Protein AF-A0AAD9G3F4-F1 (afdb_monomer_lite)

Foldseek 3Di:
DFDKDKDFDADPPGDTPDIDDIDGNPDQPLNRCVVCLVVQVVVFFADPVRLPPDDPAPCCVVCSRGDEDADEPSNPDDPDRGRHGYDDPPPPPPD

Radius of gyration: 15.41 Å; chains: 1; bounding box: 39×27×46 Å

Secondary structure (DSSP, 8-state):
---EE--EEEETTTEEEEEPPPEETTS-HHHHHHHTHHHHHHHTBPPTTGGGS---STTTTT-TTBPPEE--GGGTT--SSS-EEPPP-------

Organism: NCBI:txid4793

Structure (mmCIF, N/CA/C/O backbone):
data_AF-A0AAD9G3F4-F1
#
_entry.id   AF-A0AAD9G3F4-F1
#
loop_
_atom_site.group_PDB
_atom_site.id
_atom_site.type_symbol
_atom_site.label_atom_id
_atom_site.label_alt_id
_atom_site.label_comp_id
_atom_site.label_asym_id
_atom_site.label_entity_id
_atom_site.label_seq_id
_atom_site.pdbx_PDB_ins_code
_atom_site.Cartn_x
_atom_site.Cartn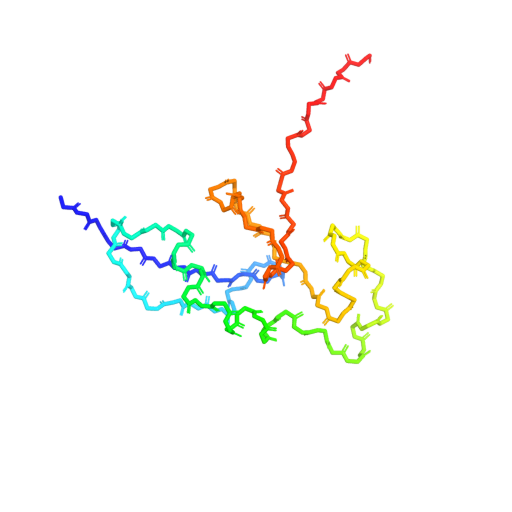_y
_atom_site.Cartn_z
_atom_site.occupancy
_atom_site.B_iso_or_equiv
_atom_site.auth_seq_id
_atom_site.auth_comp_id
_atom_site.auth_asym_id
_atom_site.auth_atom_id
_atom_site.pdbx_PDB_model_num
ATOM 1 N N . MET A 1 1 ? 22.753 -7.612 -18.494 1.00 50.62 1 MET A N 1
ATOM 2 C CA . MET A 1 1 ? 21.425 -8.242 -18.629 1.00 50.62 1 MET A CA 1
ATOM 3 C C . MET A 1 1 ? 20.612 -7.769 -17.439 1.00 50.62 1 MET A C 1
ATOM 5 O O . MET A 1 1 ? 20.954 -8.132 -16.322 1.00 50.62 1 MET A O 1
ATOM 9 N N . TYR A 1 2 ? 19.662 -6.854 -17.637 1.00 68.19 2 TYR A N 1
ATOM 10 C CA . TYR A 1 2 ? 18.764 -6.461 -16.550 1.00 68.19 2 TYR A CA 1
ATOM 11 C C . TYR A 1 2 ? 17.790 -7.626 -16.359 1.00 68.19 2 TYR A C 1
ATOM 13 O O . TYR A 1 2 ? 17.179 -8.059 -17.333 1.00 68.19 2 TYR A O 1
ATOM 21 N N . GLY A 1 3 ? 17.750 -8.213 -15.161 1.00 90.69 3 GLY A N 1
ATOM 22 C CA . GLY A 1 3 ? 16.824 -9.306 -14.845 1.00 90.69 3 GLY A CA 1
ATOM 23 C C . GLY A 1 3 ? 15.366 -8.848 -14.925 1.00 90.69 3 GLY A C 1
ATOM 24 O O . GLY A 1 3 ? 15.097 -7.703 -15.274 1.00 90.69 3 GLY A O 1
ATOM 25 N N . TYR A 1 4 ? 14.425 -9.718 -14.582 1.00 92.56 4 TYR A N 1
ATOM 26 C CA . TYR A 1 4 ? 13.024 -9.332 -14.399 1.00 92.56 4 TYR A CA 1
ATOM 27 C C . TYR A 1 4 ? 12.723 -9.140 -12.919 1.00 92.56 4 TYR A C 1
ATOM 29 O O . TYR A 1 4 ? 13.370 -9.757 -12.070 1.00 92.56 4 TYR A O 1
ATOM 37 N N . LYS A 1 5 ? 11.732 -8.305 -12.619 1.00 92.62 5 LYS A N 1
ATOM 38 C CA . LYS A 1 5 ? 11.189 -8.160 -11.271 1.00 92.62 5 LYS A CA 1
ATOM 39 C C . LYS A 1 5 ? 9.667 -8.124 -11.280 1.00 92.62 5 LYS A C 1
ATOM 41 O O . LYS A 1 5 ? 9.047 -7.906 -12.318 1.00 92.62 5 LYS A O 1
ATOM 46 N N . LEU A 1 6 ? 9.103 -8.387 -10.109 1.00 93.25 6 LEU A N 1
ATOM 47 C CA . LEU A 1 6 ? 7.677 -8.396 -9.822 1.00 93.25 6 LEU A CA 1
ATOM 48 C C . LEU A 1 6 ? 7.466 -7.575 -8.554 1.00 93.25 6 LEU A C 1
ATOM 50 O O . LEU A 1 6 ? 8.248 -7.668 -7.611 1.00 93.25 6 LEU A O 1
ATOM 54 N N . GLU A 1 7 ? 6.391 -6.814 -8.529 1.00 91.81 7 GLU A N 1
ATOM 55 C CA . GLU A 1 7 ? 5.804 -6.263 -7.318 1.00 91.81 7 GLU A CA 1
ATOM 56 C C . GLU A 1 7 ? 4.767 -7.242 -6.750 1.00 91.81 7 GLU A C 1
ATOM 58 O O . GLU A 1 7 ? 3.954 -7.784 -7.508 1.00 91.81 7 GLU A O 1
ATOM 63 N N . CYS A 1 8 ? 4.803 -7.454 -5.433 1.00 91.31 8 CYS A N 1
ATOM 64 C CA . CYS A 1 8 ? 3.881 -8.303 -4.684 1.00 91.31 8 CYS A CA 1
ATOM 65 C C . CYS A 1 8 ? 3.345 -7.525 -3.478 1.00 91.31 8 CYS A C 1
ATOM 67 O O . CYS A 1 8 ? 4.133 -7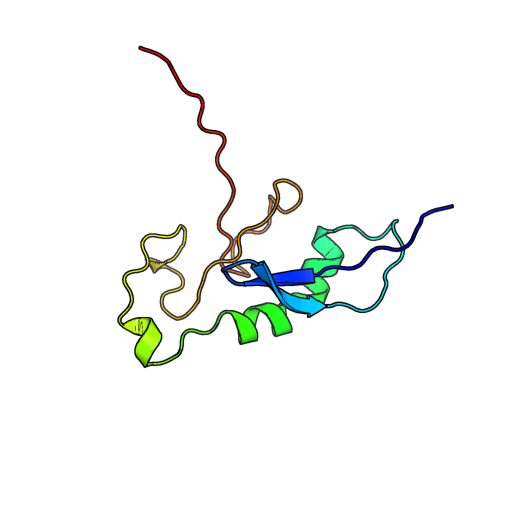.078 -2.645 1.00 91.31 8 CYS A O 1
ATOM 69 N N . SER A 1 9 ? 2.021 -7.415 -3.351 1.00 90.31 9 SER A N 1
ATOM 70 C CA . SER A 1 9 ? 1.390 -6.860 -2.147 1.00 90.31 9 SER A CA 1
ATOM 71 C C . SER A 1 9 ? 1.108 -7.976 -1.148 1.00 90.31 9 SER A C 1
ATOM 73 O O . SER A 1 9 ? 0.635 -9.053 -1.523 1.00 90.31 9 SER A O 1
ATOM 75 N N . VAL A 1 10 ? 1.393 -7.723 0.129 1.00 89.56 10 VAL A N 1
ATOM 76 C CA . VAL A 1 10 ? 1.291 -8.718 1.202 1.00 89.56 10 VAL A CA 1
ATOM 77 C C . VAL A 1 10 ? 0.473 -8.151 2.359 1.00 89.56 10 VAL A C 1
ATOM 79 O O . VAL A 1 10 ? 0.773 -7.068 2.856 1.00 89.56 10 VAL A O 1
ATOM 82 N N . ALA A 1 11 ? -0.534 -8.899 2.805 1.00 87.62 11 ALA A N 1
ATOM 83 C CA . ALA A 1 11 ? -1.317 -8.600 4.001 1.00 87.62 11 ALA A CA 1
ATOM 84 C C . ALA A 1 11 ? -0.874 -9.475 5.184 1.00 87.62 11 ALA A C 1
ATOM 86 O O . ALA A 1 11 ? -0.324 -10.564 5.000 1.00 87.62 11 ALA A O 1
ATOM 87 N N . TYR A 1 12 ? -1.125 -9.022 6.414 1.00 80.31 12 TYR A N 1
ATOM 88 C CA . TYR A 1 12 ? -0.871 -9.818 7.620 1.00 80.31 12 TYR A CA 1
ATOM 89 C C . TYR A 1 12 ? -1.659 -11.148 7.579 1.00 80.31 12 TYR A C 1
ATOM 91 O O . TYR A 1 12 ? -2.821 -11.134 7.173 1.00 80.31 12 TYR A O 1
ATOM 99 N N . PRO A 1 13 ? -1.081 -12.297 7.993 1.00 87.06 13 PRO A N 1
ATOM 100 C CA . PRO A 1 13 ? 0.240 -12.495 8.610 1.00 87.06 13 PRO A CA 1
ATOM 101 C C . PRO A 1 13 ? 1.406 -12.750 7.631 1.00 87.06 13 PRO A C 1
ATOM 103 O O . PRO A 1 13 ? 2.452 -13.238 8.048 1.00 87.06 13 PRO A O 1
ATOM 106 N N . GLY A 1 14 ? 1.256 -12.446 6.342 1.00 86.75 14 GLY A N 1
ATOM 107 C CA . GLY A 1 14 ? 2.264 -12.721 5.308 1.00 86.75 14 GLY A CA 1
ATOM 108 C C . GLY A 1 14 ? 1.676 -13.333 4.036 1.00 86.75 14 GLY A C 1
ATOM 109 O O . GLY A 1 14 ? 2.353 -14.093 3.348 1.00 86.75 14 GLY A O 1
ATOM 110 N N . VAL A 1 15 ? 0.404 -13.058 3.745 1.00 89.94 15 VAL A N 1
ATOM 111 C CA . VAL A 1 15 ? -0.314 -13.625 2.601 1.00 89.94 15 VAL A CA 1
ATOM 112 C C . VAL A 1 15 ? -0.200 -12.672 1.420 1.00 89.94 15 VAL A C 1
ATOM 114 O O . VAL A 1 15 ? -0.557 -11.500 1.533 1.00 89.94 15 VAL A O 1
ATOM 117 N N . ALA A 1 16 ? 0.291 -13.173 0.287 1.00 91.81 16 ALA A N 1
ATOM 118 C CA . ALA A 1 16 ? 0.280 -12.428 -0.964 1.00 91.81 16 ALA A CA 1
ATOM 119 C C . ALA A 1 16 ? -1.170 -12.230 -1.430 1.00 91.81 16 ALA A C 1
ATOM 121 O O . ALA A 1 16 ? -1.895 -13.206 -1.624 1.00 91.81 16 ALA A O 1
ATOM 122 N N . ILE A 1 17 ? -1.578 -10.973 -1.591 1.00 90.81 17 ILE A N 1
ATOM 123 C CA . ILE A 1 17 ? -2.940 -10.589 -1.998 1.00 90.81 17 ILE A CA 1
ATOM 124 C C . ILE A 1 17 ? -2.993 -10.044 -3.426 1.00 90.81 17 ILE A C 1
ATOM 126 O O . ILE A 1 17 ? -4.062 -9.993 -4.027 1.00 90.81 17 ILE A O 1
ATOM 130 N N . ASP A 1 18 ? -1.840 -9.665 -3.978 1.00 92.50 18 ASP A N 1
ATOM 131 C CA . ASP A 1 18 ? -1.714 -9.158 -5.339 1.00 92.50 18 ASP A CA 1
ATOM 132 C C . ASP A 1 18 ? -0.306 -9.397 -5.878 1.00 92.50 18 ASP A C 1
ATOM 134 O O . ASP A 1 18 ? 0.678 -9.262 -5.144 1.00 92.50 18 ASP A O 1
ATOM 138 N N . LEU A 1 19 ? -0.212 -9.712 -7.168 1.00 93.25 19 LEU A N 1
ATOM 139 C CA . LEU A 1 19 ? 1.052 -9.889 -7.871 1.00 93.25 19 LEU A CA 1
ATOM 140 C C . LEU A 1 19 ? 0.967 -9.223 -9.244 1.00 93.25 19 LEU A C 1
ATOM 142 O O . LEU A 1 19 ? 0.066 -9.487 -10.042 1.00 93.25 19 LEU A O 1
ATOM 146 N N . SER A 1 20 ? 1.932 -8.359 -9.523 1.00 94.25 20 SER A N 1
ATOM 147 C CA . SER A 1 20 ? 2.061 -7.712 -10.828 1.00 94.25 20 SER A CA 1
ATOM 148 C C . SER A 1 20 ? 2.519 -8.684 -11.929 1.00 94.25 20 SER A C 1
ATOM 150 O O . SER A 1 20 ? 3.098 -9.734 -11.644 1.00 94.25 20 SER A O 1
ATOM 152 N N . PRO A 1 2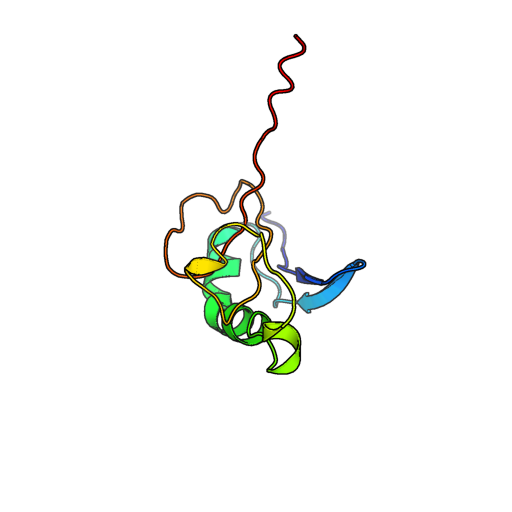1 ? 2.308 -8.343 -13.213 1.00 93.69 21 PRO A N 1
ATOM 153 C CA . PRO A 1 21 ? 3.057 -8.940 -14.313 1.00 93.69 21 PRO A CA 1
ATOM 154 C C . PRO A 1 21 ? 4.563 -8.672 -14.190 1.00 93.69 21 PRO A C 1
ATOM 156 O O . PRO A 1 21 ? 4.990 -7.739 -13.514 1.00 93.69 21 PRO A O 1
ATOM 159 N N . HIS A 1 22 ? 5.376 -9.470 -14.885 1.00 93.25 22 HIS A N 1
ATOM 160 C CA . HIS A 1 22 ? 6.823 -9.261 -14.905 1.00 93.25 22 HIS A CA 1
ATOM 161 C C . HIS A 1 22 ? 7.189 -7.947 -15.593 1.00 93.25 22 HIS A C 1
ATOM 163 O O . HIS A 1 22 ? 6.666 -7.616 -16.656 1.00 93.25 22 HIS A O 1
ATOM 169 N N . GLU A 1 23 ? 8.151 -7.242 -15.011 1.00 94.31 23 GLU A N 1
ATOM 170 C CA . GLU A 1 23 ? 8.669 -5.979 -15.525 1.00 94.31 23 GLU A CA 1
ATOM 171 C C . GLU A 1 23 ? 10.189 -6.059 -15.711 1.00 94.31 23 GLU A C 1
ATOM 173 O O . GLU A 1 23 ? 10.871 -6.795 -14.981 1.00 94.31 23 GLU A O 1
ATOM 178 N N . PRO A 1 24 ? 10.764 -5.310 -16.670 1.00 94.31 24 PRO A N 1
ATOM 179 C CA . PRO A 1 24 ? 12.208 -5.201 -16.799 1.00 94.31 24 PRO A CA 1
ATOM 180 C C . PRO A 1 24 ? 12.828 -4.676 -15.502 1.00 94.31 24 PRO A C 1
ATOM 182 O O . PRO A 1 24 ? 12.381 -3.679 -14.940 1.00 94.31 24 PRO A O 1
ATOM 185 N N . GLY A 1 25 ? 13.926 -5.281 -15.058 1.00 92.94 25 GLY A N 1
ATOM 186 C CA . GLY A 1 25 ? 14.627 -4.896 -13.830 1.00 92.94 25 GLY A CA 1
ATOM 187 C C . GLY A 1 25 ? 15.199 -3.476 -13.859 1.00 92.94 25 GLY A C 1
ATOM 188 O O . GLY A 1 25 ? 15.561 -2.946 -12.814 1.00 92.94 25 GLY A O 1
ATOM 189 N N . SER A 1 26 ? 15.261 -2.851 -15.038 1.00 92.12 26 SER A N 1
ATOM 190 C CA . SER A 1 26 ? 15.612 -1.440 -15.218 1.00 92.12 26 SER A CA 1
ATOM 191 C C . SER A 1 26 ? 14.475 -0.467 -14.885 1.00 92.12 26 SER A C 1
ATOM 193 O O . SER A 1 26 ? 14.744 0.719 -14.709 1.00 92.12 26 SER A O 1
ATOM 195 N N . LYS A 1 27 ? 13.213 -0.920 -14.827 1.00 91.25 27 LYS A N 1
ATOM 196 C CA . LYS A 1 27 ? 12.072 -0.091 -14.409 1.00 91.25 27 LYS A CA 1
ATOM 197 C C . LYS A 1 27 ? 12.237 0.242 -12.927 1.00 91.25 27 LYS A C 1
ATOM 199 O O . LYS A 1 27 ? 12.662 -0.616 -12.168 1.00 91.25 27 LYS A O 1
ATOM 204 N N . SER A 1 28 ? 11.956 1.464 -12.486 1.00 88.25 28 SER A N 1
ATOM 205 C CA . SER A 1 28 ? 12.055 1.802 -11.056 1.00 88.25 28 SER A CA 1
ATOM 206 C C . SER A 1 28 ? 10.957 1.094 -10.253 1.00 88.25 28 SER A C 1
ATOM 208 O O . SER A 1 28 ? 9.845 0.940 -10.755 1.00 88.25 28 SER A O 1
ATOM 210 N N . ASP A 1 29 ? 11.258 0.689 -9.016 1.00 86.38 29 ASP A N 1
ATOM 211 C CA . ASP A 1 29 ? 10.267 0.123 -8.083 1.00 86.38 29 ASP A CA 1
ATOM 212 C C . ASP A 1 29 ? 9.095 1.092 -7.871 1.00 86.38 29 ASP A C 1
ATOM 214 O O . ASP A 1 29 ? 7.933 0.708 -7.973 1.00 86.38 29 ASP A O 1
ATOM 218 N N . LEU A 1 30 ? 9.398 2.387 -7.711 1.00 85.62 30 LEU A N 1
ATOM 219 C CA . LEU A 1 30 ? 8.385 3.434 -7.578 1.00 85.62 30 LEU A CA 1
ATOM 220 C C . LEU A 1 30 ? 7.466 3.505 -8.802 1.00 85.62 30 LEU A C 1
ATOM 222 O O . LEU A 1 30 ? 6.263 3.682 -8.655 1.00 85.62 30 LEU A O 1
ATOM 226 N N . THR A 1 31 ? 8.010 3.359 -10.013 1.00 88.81 31 THR A N 1
ATOM 227 C CA . THR A 1 31 ? 7.192 3.367 -11.234 1.00 88.81 31 THR A CA 1
ATOM 228 C C . THR A 1 31 ? 6.239 2.176 -11.263 1.00 88.81 31 THR A C 1
ATOM 230 O O . THR A 1 31 ? 5.077 2.360 -11.597 1.00 88.81 31 THR A O 1
ATOM 233 N N . MET A 1 32 ? 6.701 0.983 -10.877 1.00 90.44 32 MET A N 1
ATOM 234 C CA . MET A 1 32 ? 5.842 -0.208 -10.825 1.00 90.44 32 MET A CA 1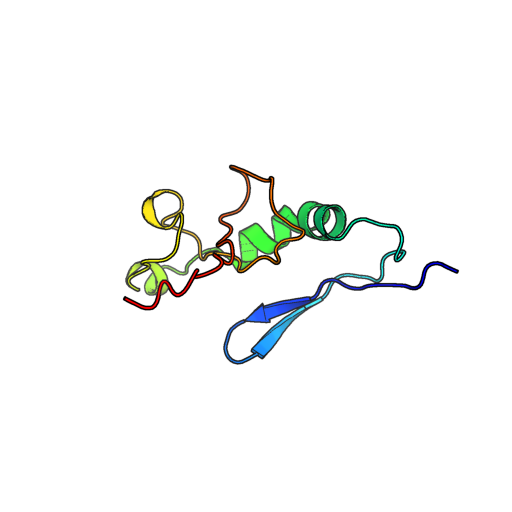
ATOM 235 C C . MET A 1 32 ? 4.670 -0.023 -9.857 1.00 90.44 32 MET A C 1
ATOM 237 O O . MET A 1 32 ? 3.524 -0.211 -10.261 1.00 90.44 32 MET A O 1
ATOM 241 N N . PHE A 1 33 ? 4.949 0.479 -8.653 1.00 87.75 33 PHE A N 1
ATOM 242 C CA . PHE A 1 33 ? 3.923 0.765 -7.649 1.00 87.75 33 PHE A CA 1
ATOM 243 C C . PHE A 1 33 ? 2.916 1.828 -8.118 1.00 87.75 33 PHE A C 1
ATOM 245 O O . PHE A 1 33 ? 1.707 1.711 -7.922 1.00 87.75 33 PHE A O 1
ATOM 252 N N . LEU A 1 34 ? 3.388 2.883 -8.791 1.00 88.06 34 LEU A N 1
ATOM 253 C CA . LEU A 1 34 ? 2.511 3.948 -9.287 1.00 88.06 34 LEU A CA 1
ATOM 254 C C . LEU A 1 34 ? 1.639 3.513 -10.465 1.00 88.06 34 LEU A C 1
ATOM 256 O O . LEU A 1 34 ? 0.473 3.908 -10.521 1.00 88.06 34 LEU A O 1
ATOM 260 N N . ASP A 1 35 ? 2.158 2.673 -11.361 1.00 91.12 35 ASP A N 1
ATOM 261 C CA . ASP A 1 35 ? 1.374 2.095 -12.457 1.00 91.12 35 ASP A CA 1
ATOM 262 C C . ASP A 1 35 ? 0.183 1.278 -11.922 1.00 91.12 35 ASP A C 1
ATOM 264 O O . ASP A 1 35 ? -0.855 1.171 -12.578 1.00 91.12 35 ASP A O 1
ATOM 268 N N . ARG A 1 36 ? 0.301 0.750 -10.696 1.00 91.31 36 ARG A N 1
ATOM 269 C CA . ARG A 1 36 ? -0.730 -0.030 -9.999 1.00 91.31 36 ARG A CA 1
ATOM 270 C C . ARG A 1 36 ? -1.533 0.763 -8.969 1.00 91.31 36 ARG A C 1
ATOM 272 O O . ARG A 1 36 ? -2.363 0.185 -8.268 1.00 91.31 36 ARG A O 1
ATOM 279 N N . LYS A 1 37 ? -1.396 2.094 -8.922 1.00 89.75 37 LYS A N 1
ATOM 280 C CA . LYS A 1 37 ? -2.070 2.963 -7.938 1.00 89.75 37 LYS A CA 1
ATOM 281 C C . LYS A 1 37 ? -3.568 2.683 -7.776 1.00 89.75 37 LYS A C 1
ATOM 283 O O . LYS A 1 37 ? -4.063 2.696 -6.653 1.00 89.75 37 LYS A O 1
ATOM 288 N N . ALA A 1 38 ? -4.296 2.461 -8.872 1.00 91.75 38 ALA A N 1
ATOM 289 C CA . ALA A 1 38 ? -5.735 2.197 -8.817 1.00 91.75 38 ALA A CA 1
ATOM 290 C C . ALA A 1 38 ? -6.063 0.888 -8.077 1.00 91.75 38 ALA A C 1
ATOM 292 O O . ALA A 1 38 ? -7.006 0.858 -7.293 1.00 91.75 38 ALA A O 1
ATOM 293 N N . VAL A 1 39 ? -5.251 -0.154 -8.276 1.00 92.00 39 VAL A N 1
ATOM 294 C CA . VAL A 1 39 ? -5.397 -1.447 -7.591 1.00 92.00 39 VAL A CA 1
ATOM 295 C C . VAL A 1 39 ? -5.126 -1.281 -6.099 1.00 92.00 39 VAL A C 1
ATOM 297 O O . VAL A 1 39 ? -5.930 -1.710 -5.278 1.00 92.00 39 VAL A O 1
ATOM 300 N N . HIS A 1 40 ? -4.047 -0.580 -5.733 1.00 91.19 40 HIS A N 1
ATOM 301 C CA . HIS A 1 40 ? -3.755 -0.290 -4.326 1.00 91.19 40 HIS A CA 1
ATOM 302 C C . HIS A 1 40 ? -4.876 0.508 -3.659 1.00 91.19 40 HIS A C 1
ATOM 304 O O . HIS A 1 40 ? -5.258 0.215 -2.535 1.00 91.19 40 HIS A O 1
ATOM 310 N N . MET A 1 41 ? -5.429 1.503 -4.353 1.00 90.31 41 MET A N 1
ATOM 311 C CA . MET A 1 41 ? -6.516 2.326 -3.827 1.00 90.31 41 MET A CA 1
ATOM 312 C C . MET A 1 41 ? -7.790 1.548 -3.523 1.00 90.31 41 MET A C 1
ATOM 314 O O . MET A 1 41 ? -8.487 1.906 -2.575 1.00 90.31 41 MET A O 1
ATOM 318 N N . ASP A 1 42 ? -8.082 0.530 -4.327 1.00 92.00 42 ASP A N 1
ATOM 319 C CA . ASP A 1 42 ? -9.210 -0.374 -4.127 1.00 92.00 42 ASP A CA 1
ATOM 320 C C . ASP A 1 42 ? -8.948 -1.314 -2.941 1.00 92.00 42 ASP A C 1
ATOM 322 O O . ASP A 1 42 ? -9.740 -1.375 -2.006 1.00 92.00 42 ASP A O 1
ATOM 326 N N . MET A 1 43 ? -7.766 -1.940 -2.904 1.00 91.25 43 MET A N 1
ATOM 327 C CA . MET A 1 43 ? -7.365 -2.870 -1.837 1.00 91.25 43 MET A CA 1
ATOM 328 C C . MET A 1 43 ? -7.232 -2.226 -0.453 1.00 91.25 43 MET A C 1
ATOM 330 O O . MET A 1 43 ? -7.301 -2.925 0.553 1.00 91.25 43 MET A O 1
ATOM 334 N N . LEU A 1 44 ? -7.002 -0.914 -0.387 1.00 92.12 44 LEU A N 1
ATOM 335 C CA . LEU A 1 44 ? -6.858 -0.190 0.876 1.00 92.12 44 LEU A CA 1
ATOM 336 C C . LEU A 1 44 ? -8.182 0.329 1.433 1.00 92.12 44 LEU A C 1
ATOM 338 O O . LEU A 1 44 ? -8.164 0.851 2.545 1.00 92.12 44 LEU A O 1
ATOM 342 N N . GLN A 1 45 ? -9.301 0.252 0.704 1.00 93.75 45 GLN A N 1
ATOM 343 C CA . GLN A 1 45 ? -10.585 0.719 1.233 1.00 93.75 45 GLN A CA 1
ATOM 344 C C . GLN A 1 45 ? -10.980 -0.103 2.456 1.00 93.75 45 GLN A C 1
ATOM 346 O O . GLN A 1 45 ? -11.027 -1.330 2.399 1.00 93.75 45 GLN A O 1
ATOM 351 N N . LYS A 1 46 ? -11.296 0.589 3.550 1.00 93.56 46 LYS A N 1
ATOM 352 C CA . LYS A 1 46 ? -11.866 -0.043 4.734 1.00 93.56 46 LYS A CA 1
ATOM 353 C C . LYS A 1 46 ? -13.297 -0.476 4.450 1.00 93.56 46 LYS A C 1
ATOM 355 O O . LYS A 1 46 ? -14.066 0.275 3.841 1.00 93.56 46 LYS A O 1
ATOM 360 N N . THR A 1 47 ? -13.681 -1.649 4.939 1.00 94.56 47 THR A N 1
ATOM 361 C CA . THR A 1 47 ? -15.102 -2.010 5.021 1.00 94.56 47 THR A CA 1
ATOM 362 C C . THR A 1 47 ? -15.808 -1.180 6.096 1.00 94.56 47 THR A C 1
ATOM 364 O O . THR A 1 47 ? -15.164 -0.516 6.908 1.00 94.56 47 THR A O 1
ATOM 367 N N . VAL A 1 48 ? -17.145 -1.212 6.124 1.00 95.19 48 VAL A N 1
ATOM 368 C CA . VAL A 1 48 ? -17.931 -0.480 7.134 1.00 95.19 48 VAL A CA 1
ATOM 369 C C . VAL A 1 48 ? -17.564 -0.930 8.551 1.00 95.19 48 VAL A C 1
ATOM 371 O O . VAL A 1 48 ? -17.447 -0.101 9.445 1.00 95.19 48 VAL A O 1
ATOM 374 N N . GLU A 1 49 ? -17.323 -2.224 8.737 1.00 95.00 49 GLU A N 1
ATOM 375 C CA . GLU A 1 49 ? -16.913 -2.824 10.007 1.00 95.00 49 GLU A CA 1
ATOM 376 C C . GLU A 1 49 ? -15.488 -2.405 10.398 1.00 95.00 49 GLU A C 1
ATOM 378 O O . GLU A 1 49 ? -15.199 -2.157 11.566 1.00 95.00 49 GLU A O 1
ATOM 383 N N . GLU A 1 50 ? -14.588 -2.273 9.422 1.00 94.06 50 GLU A N 1
ATOM 384 C CA . GLU A 1 50 ? -13.203 -1.857 9.658 1.00 94.06 50 GLU A CA 1
ATOM 385 C C . GLU A 1 50 ? -13.065 -0.375 10.032 1.00 94.06 50 GLU A C 1
ATOM 387 O O . GLU A 1 50 ? -12.048 0.016 10.607 1.00 94.06 50 GLU A O 1
ATOM 392 N N . LEU A 1 51 ? -14.076 0.457 9.756 1.00 93.62 51 LEU A N 1
ATOM 393 C CA . LEU A 1 51 ? -14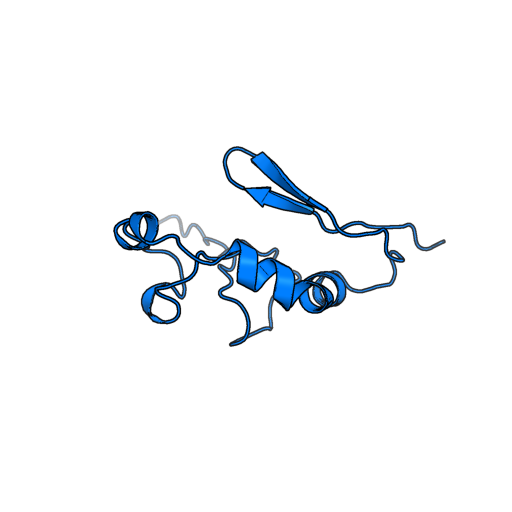.095 1.859 10.193 1.00 93.62 51 LEU A CA 1
ATOM 394 C C . LEU A 1 51 ? -14.157 2.003 11.720 1.00 93.62 51 LEU A C 1
ATOM 396 O O . LEU A 1 51 ? -13.765 3.046 12.241 1.00 93.62 51 LEU A O 1
ATOM 400 N N . GLU A 1 52 ? -14.629 0.979 12.433 1.00 93.75 52 GLU A N 1
ATOM 401 C CA . GLU A 1 52 ? -14.663 0.961 13.899 1.00 93.75 52 GLU A CA 1
ATOM 402 C C . GLU A 1 52 ? -13.308 0.574 14.515 1.00 93.75 52 GLU A C 1
ATOM 404 O O . GLU A 1 52 ? -13.092 0.764 15.714 1.00 93.75 52 GLU A O 1
ATOM 409 N N . ILE A 1 53 ? -12.378 0.047 13.710 1.00 93.12 53 ILE A N 1
ATOM 410 C CA . ILE A 1 53 ? -11.045 -0.339 14.172 1.00 93.12 53 ILE A CA 1
ATOM 411 C C . ILE A 1 53 ? -10.194 0.917 14.357 1.00 93.12 53 ILE A C 1
ATOM 413 O O . ILE A 1 53 ? -9.986 1.704 13.429 1.00 93.12 53 ILE A O 1
ATOM 417 N N . GLU A 1 54 ? -9.654 1.076 15.566 1.00 92.50 54 GLU A N 1
ATOM 418 C CA . GLU A 1 54 ? -8.772 2.190 15.894 1.00 92.50 54 GLU A CA 1
ATOM 419 C C . GLU A 1 54 ? -7.496 2.148 15.042 1.00 92.50 54 GLU A C 1
ATOM 421 O O . GLU A 1 54 ? -6.706 1.203 15.085 1.00 92.50 54 GLU A O 1
ATOM 426 N N . ASP A 1 55 ? -7.286 3.212 14.273 1.00 90.81 55 ASP A N 1
ATOM 427 C CA . ASP A 1 55 ? -6.179 3.340 13.339 1.00 90.81 55 ASP A CA 1
ATOM 428 C C . ASP A 1 55 ? -5.271 4.504 13.733 1.00 90.81 55 ASP A C 1
ATOM 430 O O . ASP A 1 55 ? -5.454 5.653 13.331 1.00 90.81 55 ASP A O 1
ATOM 434 N N . ASN A 1 56 ? -4.254 4.164 14.519 1.00 89.81 56 ASN A N 1
ATOM 435 C CA . ASN A 1 56 ? -3.219 5.087 14.980 1.00 89.81 56 ASN A CA 1
ATOM 436 C C . ASN A 1 56 ? -2.040 5.212 13.993 1.00 89.81 56 ASN A C 1
ATOM 438 O O . ASN A 1 56 ? -0.994 5.771 14.333 1.00 89.81 56 ASN A O 1
ATOM 442 N N . GLY A 1 57 ? -2.167 4.661 12.781 1.00 86.69 57 GLY A N 1
ATOM 443 C CA . GLY A 1 57 ? -1.118 4.707 11.768 1.00 86.69 57 GLY A CA 1
ATOM 444 C C . GLY A 1 57 ? -0.940 6.104 11.169 1.00 86.69 57 GLY A C 1
ATOM 445 O O . GLY A 1 57 ? -1.883 6.890 11.058 1.00 86.69 57 GLY A O 1
ATOM 446 N N . GLU A 1 58 ? 0.267 6.401 10.687 1.00 88.50 58 GLU A N 1
ATOM 447 C CA . GLU A 1 58 ? 0.571 7.666 10.007 1.00 88.50 58 GLU A CA 1
ATOM 448 C C . GLU A 1 58 ? -0.415 7.946 8.858 1.00 88.50 58 GLU A C 1
ATOM 450 O O . GLU A 1 58 ? -0.755 7.053 8.081 1.00 88.50 58 GLU A O 1
ATOM 455 N N . GLY A 1 59 ? -0.927 9.176 8.779 1.00 87.31 59 GLY A N 1
ATOM 456 C CA . GLY A 1 59 ? -1.911 9.567 7.766 1.00 87.31 59 GLY A CA 1
ATOM 457 C C . GLY A 1 59 ? -3.354 9.103 8.024 1.00 87.31 59 GLY A C 1
ATOM 458 O O . GLY A 1 59 ? -4.210 9.354 7.181 1.00 87.31 59 GLY A O 1
ATOM 459 N N . GLY A 1 60 ? -3.648 8.430 9.147 1.00 89.50 60 GLY A N 1
ATOM 460 C CA . GLY A 1 60 ? -4.975 7.847 9.415 1.00 89.50 60 GLY A CA 1
ATOM 461 C C . GLY A 1 60 ? -6.101 8.872 9.515 1.00 89.50 60 GLY A C 1
ATOM 462 O O . GLY A 1 60 ? -7.173 8.669 8.956 1.00 89.50 60 GLY A O 1
ATOM 463 N N . VAL A 1 61 ? -5.834 10.025 10.133 1.00 88.62 61 VAL A N 1
ATOM 464 C CA . VAL A 1 61 ? -6.817 11.119 10.248 1.00 88.62 61 VAL A CA 1
ATOM 465 C C . VAL A 1 61 ? -7.126 11.746 8.883 1.00 88.62 61 VAL A C 1
ATOM 467 O O . VAL A 1 61 ? -8.260 12.136 8.624 1.00 88.62 61 VAL A O 1
ATOM 470 N N . GLN A 1 62 ? -6.131 11.844 7.998 1.00 89.12 62 GLN A N 1
ATOM 471 C CA . GLN A 1 62 ? -6.275 12.415 6.655 1.00 89.12 62 GLN A CA 1
ATOM 472 C C . GLN A 1 62 ? -6.935 11.440 5.670 1.00 89.12 62 GLN A C 1
ATOM 474 O O . GLN A 1 62 ? -7.536 11.868 4.687 1.00 89.12 62 GLN A O 1
ATOM 479 N N . HIS A 1 63 ? -6.835 10.138 5.942 1.00 89.12 63 HIS A N 1
ATOM 480 C CA . HIS A 1 63 ? -7.344 9.059 5.102 1.00 89.12 63 HIS A CA 1
ATOM 481 C C . HIS A 1 63 ? -8.191 8.074 5.931 1.00 89.12 63 HIS A C 1
ATOM 483 O O . HIS A 1 63 ? -7.851 6.893 6.014 1.00 89.12 63 HIS A O 1
ATOM 489 N N . PRO A 1 64 ? -9.303 8.524 6.542 1.00 90.81 64 PRO A N 1
ATOM 490 C CA . PRO A 1 64 ? -10.050 7.714 7.509 1.00 90.81 64 PRO A CA 1
ATOM 491 C C . PRO A 1 64 ? -10.675 6.457 6.891 1.00 90.81 64 PRO A C 1
ATOM 493 O O . PRO A 1 64 ? -10.850 5.456 7.579 1.00 90.81 64 PRO A O 1
ATOM 496 N N . LEU A 1 65 ? -10.967 6.498 5.587 1.00 93.31 65 LEU A N 1
ATOM 497 C CA . LEU A 1 65 ? -11.577 5.400 4.832 1.00 93.31 65 LEU A CA 1
ATOM 498 C C . LEU A 1 65 ? -10.559 4.383 4.297 1.00 93.31 65 LEU A C 1
ATOM 500 O O . LEU A 1 65 ? -10.951 3.453 3.602 1.00 93.31 65 LEU A O 1
ATOM 504 N N . GLN A 1 66 ? -9.261 4.573 4.553 1.00 91.88 66 GLN A N 1
ATOM 505 C CA . GLN A 1 66 ? -8.216 3.766 3.928 1.00 91.88 66 GLN A CA 1
ATOM 506 C C . GLN A 1 66 ? -7.241 3.203 4.952 1.00 91.88 66 GLN A C 1
ATOM 508 O O . GLN A 1 66 ? -6.792 3.911 5.856 1.00 91.88 66 GLN A O 1
ATOM 513 N N . TRP A 1 67 ? -6.838 1.952 4.763 1.00 92.50 67 TRP A N 1
ATOM 514 C CA . TRP A 1 67 ? -5.636 1.402 5.376 1.00 92.50 67 TRP A CA 1
ATOM 515 C C . TRP A 1 67 ? -4.369 2.071 4.820 1.00 92.50 67 TRP A C 1
ATOM 517 O O . TRP A 1 67 ? -4.396 2.775 3.807 1.00 92.50 67 TRP A O 1
ATOM 527 N N . GLY A 1 68 ? -3.244 1.899 5.518 1.00 90.00 68 GLY A N 1
ATOM 528 C CA . GLY A 1 68 ? -1.943 2.425 5.099 1.00 90.00 68 GLY A CA 1
ATOM 529 C C . GLY A 1 68 ? -1.060 1.352 4.466 1.00 90.00 68 GLY A C 1
ATOM 530 O O . GLY A 1 68 ? -0.992 0.232 4.964 1.00 90.00 68 GLY A O 1
ATOM 531 N N . VAL A 1 69 ? -0.333 1.709 3.404 1.00 88.75 69 VAL A N 1
ATOM 532 C CA . VAL A 1 69 ? 0.689 0.835 2.802 1.00 88.75 69 VAL A CA 1
ATOM 533 C C . VAL A 1 69 ? 2.010 1.019 3.536 1.00 88.75 69 VAL A C 1
ATOM 535 O O . VAL A 1 69 ? 2.526 2.135 3.596 1.00 88.75 69 VAL A O 1
ATOM 538 N N . LEU A 1 70 ? 2.593 -0.066 4.043 1.00 87.12 70 LEU A N 1
ATOM 539 C CA . LEU A 1 70 ? 3.992 -0.074 4.472 1.00 87.12 70 LEU A CA 1
ATOM 540 C C . LEU A 1 70 ? 4.876 -0.062 3.224 1.00 87.12 70 LEU A C 1
ATOM 542 O O . LEU A 1 70 ? 4.850 -1.012 2.446 1.00 87.12 70 LEU A O 1
ATOM 546 N N . VAL A 1 71 ? 5.640 1.007 3.022 1.00 81.38 71 VAL A N 1
ATOM 547 C CA . VAL A 1 71 ? 6.502 1.145 1.839 1.00 81.38 71 VAL A CA 1
ATOM 548 C C . VAL A 1 71 ? 7.975 1.103 2.220 1.00 81.38 71 VAL A C 1
ATOM 550 O O . VAL A 1 71 ? 8.369 1.585 3.280 1.00 81.38 71 VAL A O 1
ATOM 553 N N . ASP A 1 72 ? 8.817 0.555 1.347 1.00 78.62 72 ASP A N 1
ATOM 554 C CA . ASP A 1 72 ? 10.263 0.594 1.555 1.00 78.62 72 ASP A CA 1
ATOM 555 C C . ASP A 1 72 ? 10.831 2.010 1.386 1.00 78.62 72 ASP A C 1
ATOM 557 O O . ASP A 1 72 ? 10.267 2.880 0.722 1.00 78.62 72 ASP A O 1
ATOM 561 N N . LYS A 1 73 ? 12.037 2.232 1.920 1.00 70.56 73 LYS A N 1
ATOM 562 C CA . LYS A 1 73 ? 12.739 3.524 1.839 1.00 70.56 73 LYS A CA 1
ATOM 563 C C . LYS A 1 73 ? 12.935 4.035 0.397 1.00 70.56 73 LYS A C 1
ATOM 565 O O . LYS A 1 73 ? 13.048 5.239 0.189 1.00 70.56 73 LYS A O 1
ATOM 570 N N . GLY A 1 74 ? 12.971 3.139 -0.592 1.00 67.50 74 GLY A N 1
ATOM 571 C CA . GLY A 1 74 ? 13.067 3.486 -2.017 1.00 67.50 74 GLY A CA 1
ATOM 572 C C . GLY A 1 74 ? 11.827 4.184 -2.593 1.00 67.50 74 GLY A C 1
ATOM 573 O O . GLY A 1 74 ? 11.905 4.730 -3.689 1.00 67.50 74 GLY A O 1
ATOM 574 N N . TYR A 1 75 ? 10.716 4.209 -1.852 1.00 71.94 75 TYR A N 1
ATOM 575 C CA . TYR A 1 75 ? 9.448 4.833 -2.242 1.00 71.94 75 TYR A CA 1
ATOM 576 C C . TYR A 1 75 ? 9.223 6.210 -1.583 1.00 71.94 75 TYR A C 1
ATOM 578 O O . TYR A 1 75 ? 8.118 6.753 -1.627 1.00 71.94 75 TYR A O 1
ATO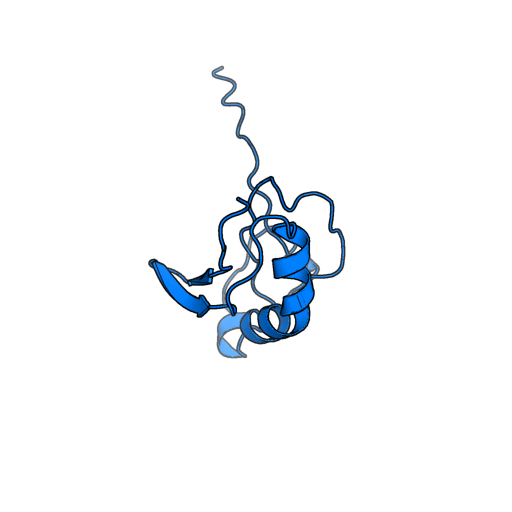M 586 N N . GLN A 1 76 ? 10.250 6.789 -0.947 1.00 65.38 76 GLN A N 1
ATOM 587 C CA . GLN A 1 76 ? 10.185 8.135 -0.363 1.00 65.38 76 GLN A CA 1
ATOM 588 C C . GLN A 1 76 ? 10.079 9.217 -1.455 1.00 65.38 76 GLN A C 1
ATOM 590 O O . GLN A 1 76 ? 10.786 9.156 -2.458 1.00 65.38 76 GLN A O 1
ATOM 595 N N . GLY A 1 77 ? 9.229 10.232 -1.241 1.00 61.94 77 GLY A N 1
ATOM 596 C CA . GLY A 1 77 ? 9.049 11.370 -2.163 1.00 61.94 77 GLY A CA 1
ATOM 597 C C . GLY A 1 77 ? 7.671 11.479 -2.830 1.00 61.94 77 GLY A C 1
ATOM 598 O O . GLY A 1 77 ? 7.491 12.309 -3.717 1.00 61.94 77 GLY A O 1
ATOM 599 N N . PHE A 1 78 ? 6.698 10.667 -2.412 1.00 61.59 78 PHE A N 1
ATOM 600 C CA . PHE A 1 78 ? 5.330 10.687 -2.928 1.00 61.59 78 PHE A CA 1
ATOM 601 C C . PHE A 1 78 ? 4.343 11.145 -1.851 1.00 61.59 78 PHE A C 1
ATOM 603 O O . PHE A 1 78 ? 3.775 10.335 -1.122 1.00 61.59 78 PHE A O 1
ATOM 610 N N . GLU A 1 79 ? 4.138 12.455 -1.738 1.00 57.62 79 GLU A N 1
ATOM 611 C CA . GLU A 1 79 ? 3.132 13.015 -0.835 1.00 57.62 79 GLU A CA 1
ATOM 612 C C . GLU A 1 79 ? 1.805 13.221 -1.584 1.00 57.62 79 GLU A C 1
ATOM 614 O O . GLU A 1 79 ? 1.750 13.883 -2.619 1.00 57.62 79 GLU A O 1
ATOM 619 N N . GLY A 1 80 ? 0.719 12.643 -1.059 1.00 64.50 80 GLY A N 1
ATOM 620 C CA . GLY A 1 80 ? -0.648 13.079 -1.375 1.00 64.50 80 GLY A CA 1
ATOM 621 C C . GLY A 1 80 ? -1.472 12.204 -2.319 1.00 64.50 80 GLY A C 1
ATOM 622 O O . GLY A 1 80 ? -2.568 12.608 -2.695 1.00 64.50 80 GLY A O 1
ATOM 623 N N . SER A 1 81 ? -0.995 11.021 -2.718 1.00 69.81 81 SER A N 1
ATOM 624 C CA . SER A 1 81 ? -1.731 10.191 -3.682 1.00 69.81 81 SER A CA 1
ATOM 625 C C . SER A 1 81 ? -2.063 8.771 -3.248 1.00 69.81 81 SER A C 1
ATOM 627 O O . SER A 1 81 ? -2.970 8.241 -3.863 1.00 69.81 81 SER A O 1
ATOM 629 N N . ILE A 1 82 ? -1.386 8.169 -2.265 1.00 84.00 82 ILE A N 1
ATOM 630 C CA . ILE A 1 82 ? -1.754 6.931 -1.542 1.00 84.00 82 ILE A CA 1
ATOM 631 C C . ILE A 1 82 ? -1.310 7.152 -0.092 1.00 84.00 82 ILE A C 1
ATOM 633 O O . ILE A 1 82 ? -0.260 7.759 0.128 1.00 84.00 82 ILE A O 1
ATOM 637 N N . ARG A 1 83 ? -2.076 6.674 0.896 1.00 89.19 83 ARG A N 1
ATOM 638 C CA . ARG A 1 83 ? -1.648 6.704 2.298 1.00 89.19 83 ARG A CA 1
ATOM 639 C C . ARG A 1 83 ? -0.487 5.726 2.506 1.00 89.19 83 ARG A C 1
ATOM 641 O O . ARG A 1 83 ? -0.689 4.517 2.598 1.00 89.19 83 ARG A O 1
ATOM 648 N N . THR A 1 84 ? 0.729 6.252 2.593 1.00 87.19 84 THR A N 1
ATOM 649 C CA . THR A 1 84 ? 1.935 5.459 2.865 1.00 87.19 84 THR A CA 1
ATOM 650 C C . THR A 1 84 ? 2.392 5.638 4.305 1.00 87.19 84 THR A C 1
ATOM 652 O O . THR A 1 84 ? 2.478 6.765 4.786 1.00 87.19 84 THR A O 1
ATOM 655 N N . ILE A 1 85 ? 2.762 4.545 4.961 1.00 87.12 85 ILE A N 1
ATOM 656 C CA . ILE A 1 85 ? 3.418 4.537 6.265 1.00 87.12 85 ILE A CA 1
ATOM 657 C C . ILE A 1 85 ? 4.904 4.280 6.018 1.00 87.12 85 ILE A C 1
ATOM 659 O O . ILE A 1 85 ? 5.304 3.211 5.552 1.00 87.12 85 ILE A O 1
ATOM 663 N N . GLN A 1 86 ? 5.722 5.289 6.307 1.00 83.50 86 GLN A N 1
ATOM 664 C CA . GLN A 1 86 ? 7.155 5.264 6.041 1.00 83.50 86 GLN A CA 1
ATOM 665 C C . GLN A 1 86 ? 7.913 4.667 7.237 1.00 83.50 86 GLN A C 1
ATOM 667 O O . GLN A 1 86 ? 7.756 5.154 8.363 1.00 83.50 86 GLN A O 1
ATOM 672 N N . PRO A 1 87 ? 8.785 3.665 7.033 1.00 78.06 87 PRO A N 1
ATOM 673 C CA . PRO A 1 87 ? 9.658 3.162 8.079 1.00 78.06 87 PRO A CA 1
ATOM 674 C C . PRO A 1 87 ? 10.559 4.282 8.605 1.00 78.06 87 PRO A C 1
ATOM 676 O O . PRO A 1 87 ? 11.405 4.829 7.890 1.00 78.06 87 PRO A O 1
ATOM 679 N N . LYS A 1 88 ? 10.401 4.618 9.885 1.00 75.06 88 LYS A N 1
ATOM 680 C CA . LYS A 1 88 ? 11.272 5.568 10.579 1.00 75.06 88 LYS A CA 1
ATOM 681 C C . LYS A 1 88 ? 12.463 4.802 11.136 1.00 75.06 88 LYS A C 1
ATOM 683 O O . LYS A 1 88 ? 12.305 3.773 11.791 1.00 75.06 88 LYS A O 1
ATOM 688 N N . ARG A 1 89 ? 13.680 5.296 10.896 1.00 67.81 89 ARG A N 1
ATOM 689 C CA . ARG A 1 89 ? 14.826 4.834 11.686 1.00 67.81 89 ARG A CA 1
ATOM 690 C C . ARG A 1 89 ? 14.626 5.335 13.106 1.00 67.81 89 ARG A C 1
ATOM 692 O O . ARG A 1 89 ? 14.722 6.534 13.347 1.00 67.81 89 ARG A O 1
ATOM 699 N N . ASN A 1 90 ? 14.420 4.416 14.037 1.00 58.66 90 ASN A N 1
ATOM 700 C CA . ASN A 1 90 ? 14.591 4.722 15.445 1.00 58.66 90 ASN A CA 1
ATOM 701 C C . ASN A 1 90 ? 16.099 4.838 15.695 1.00 58.66 90 ASN A C 1
ATOM 703 O O . ASN A 1 90 ? 16.806 3.832 15.740 1.00 58.66 90 ASN A O 1
ATOM 707 N N . LEU A 1 91 ? 16.614 6.064 15.817 1.00 46.41 91 LEU A N 1
ATOM 708 C CA . LEU A 1 91 ? 17.854 6.265 16.559 1.00 46.41 91 LEU A CA 1
ATOM 709 C C . LEU A 1 91 ? 17.520 5.908 18.005 1.00 46.41 91 LEU A C 1
ATOM 711 O O . LEU A 1 91 ? 16.853 6.675 18.695 1.00 46.41 91 LEU A O 1
ATOM 715 N N . VAL A 1 92 ? 17.929 4.722 18.448 1.00 48.34 92 VAL A N 1
ATOM 716 C CA . VAL A 1 92 ? 17.965 4.423 19.876 1.00 48.34 92 VAL A CA 1
ATOM 717 C C . VAL A 1 92 ? 19.051 5.326 20.455 1.00 48.34 92 VAL A C 1
ATOM 719 O O . VAL A 1 92 ? 20.234 5.000 20.402 1.00 48.34 92 VAL A O 1
ATOM 722 N N . VAL A 1 93 ? 18.663 6.506 20.940 1.00 48.00 93 VAL A N 1
ATOM 723 C CA . VAL A 1 93 ? 19.509 7.266 21.857 1.00 48.00 93 VAL A CA 1
ATOM 724 C C . VAL A 1 93 ? 19.394 6.532 23.183 1.00 48.00 93 VAL A C 1
ATOM 726 O O . VAL A 1 93 ? 18.399 6.663 23.892 1.00 48.00 93 VAL A O 1
ATOM 729 N N . LEU A 1 94 ? 20.367 5.661 23.450 1.00 42.56 94 LEU A N 1
ATOM 730 C CA . LEU A 1 94 ? 20.571 5.117 24.785 1.00 42.56 94 LEU A CA 1
ATOM 731 C C . LEU A 1 94 ? 20.949 6.305 25.677 1.00 42.56 94 LEU A C 1
ATOM 733 O O . LEU A 1 94 ? 22.040 6.854 25.526 1.00 42.56 94 LEU A O 1
ATOM 737 N N . ASN A 1 95 ? 20.012 6.729 26.525 1.00 42.78 95 ASN A N 1
ATOM 738 C CA . ASN A 1 95 ? 20.289 7.582 27.678 1.00 42.78 95 ASN A CA 1
ATOM 739 C C . ASN A 1 95 ? 20.580 6.700 28.889 1.00 42.78 95 ASN A C 1
ATOM 741 O O . ASN A 1 95 ? 19.872 5.676 29.035 1.00 42.78 95 ASN A O 1
#

Sequence (95 aa):
MYGYKLECSVAYPGVAIDLSPHEPGSKSDLTMFLDRKAVHMDMLQKTVEELEIEDNGEGGVQHPLQWGVLVDKGYQGFEGSIRTIQPKRNLVVLN

pLDDT: mean 84.08, std 13.29, range [42.56, 95.19]